Protein AF-A0A0G0JE39-F1 (afdb_monomer_lite)

Secondary structure (DSSP, 8-state):
-HHHHHHHHHHHHHHHHHHHHHHHHHSPPP--TT---PPP-HHHHHHHHHHHHHHHHHHHHHHHHH-GGGS-HHHHHHHHHHHHHHHHHHHHHHHHH-TTSS--

pLDDT: mean 84.87, std 13.53, range [45.31, 97.12]

Foldseek 3Di:
DVVVLVVVLVVLVVQLVVLVVQLVVVPDDPDDPPDDDDDDDPLSNLLSV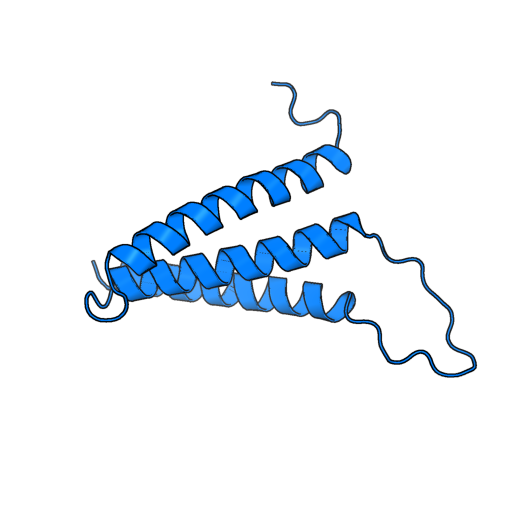LSNLLSVLSNQLSVCVVPVVSDDPVVNVVSVVSNVVSVVSNVVSVCVVPVPPPPD

Structure (mmCIF, N/CA/C/O backbone):
data_AF-A0A0G0JE39-F1
#
_entry.id   AF-A0A0G0JE39-F1
#
loop_
_atom_site.group_PDB
_atom_site.id
_atom_site.type_symbol
_atom_site.label_atom_id
_atom_site.label_alt_id
_atom_site.label_comp_id
_atom_site.label_asym_id
_atom_site.label_entity_id
_atom_site.label_seq_id
_atom_site.pdbx_PDB_ins_code
_atom_site.Cartn_x
_atom_site.Cartn_y
_atom_site.Cartn_z
_atom_site.occupancy
_atom_site.B_iso_or_equiv
_atom_site.auth_seq_id
_atom_site.auth_comp_id
_atom_site.auth_asym_id
_atom_site.auth_atom_id
_atom_site.pdbx_PDB_model_num
ATOM 1 N N . MET A 1 1 ? -20.317 10.307 10.243 1.00 61.16 1 MET A N 1
ATOM 2 C CA . MET A 1 1 ? -18.880 10.051 9.985 1.00 61.16 1 MET A CA 1
ATOM 3 C C . MET A 1 1 ? -18.695 8.984 8.911 1.00 61.16 1 MET A C 1
ATOM 5 O O . MET A 1 1 ? -17.813 9.135 8.076 1.00 61.16 1 MET A O 1
ATOM 9 N N . ASP A 1 2 ? -19.582 7.995 8.859 1.00 61.50 2 ASP A N 1
ATOM 10 C CA . ASP A 1 2 ? -19.498 6.809 7.993 1.00 61.50 2 ASP A CA 1
ATOM 11 C C . ASP A 1 2 ? -19.384 7.112 6.492 1.00 61.50 2 ASP A C 1
ATOM 13 O O . ASP A 1 2 ? -18.542 6.538 5.808 1.00 61.50 2 ASP A O 1
ATOM 17 N N . GLY A 1 3 ? -20.117 8.108 5.980 1.00 79.38 3 GLY A N 1
ATOM 18 C CA . GLY A 1 3 ? -20.027 8.497 4.565 1.00 79.38 3 GLY A CA 1
ATOM 19 C C . GLY A 1 3 ? -18.640 8.998 4.125 1.00 79.38 3 GLY A C 1
ATOM 20 O O . GLY A 1 3 ? -18.274 8.845 2.961 1.00 79.38 3 GLY A O 1
ATOM 21 N N . LYS A 1 4 ? -17.838 9.558 5.046 1.00 86.75 4 LYS A N 1
ATOM 22 C CA . LYS A 1 4 ? -16.467 10.008 4.741 1.00 86.75 4 LYS A CA 1
ATOM 23 C C . LYS A 1 4 ? -15.496 8.829 4.650 1.00 86.75 4 LYS A C 1
ATOM 25 O O . LYS A 1 4 ? -14.681 8.794 3.730 1.00 86.75 4 LYS A O 1
ATOM 30 N N . ILE A 1 5 ? -15.604 7.861 5.564 1.00 89.31 5 ILE A N 1
ATOM 31 C CA . ILE A 1 5 ? -14.760 6.656 5.559 1.00 89.31 5 ILE A CA 1
ATOM 32 C C . ILE A 1 5 ? -15.074 5.797 4.328 1.00 89.31 5 ILE A C 1
ATOM 34 O O . ILE A 1 5 ? -14.165 5.284 3.679 1.00 89.31 5 ILE A O 1
ATOM 38 N N . ASP A 1 6 ? -16.339 5.725 3.923 1.00 89.69 6 ASP A N 1
ATOM 39 C CA . ASP A 1 6 ? -16.751 4.961 2.743 1.00 89.69 6 ASP A CA 1
ATOM 40 C C . ASP A 1 6 ? -16.211 5.555 1.450 1.00 89.69 6 ASP A C 1
ATOM 42 O O . ASP A 1 6 ? -15.738 4.826 0.574 1.00 89.69 6 ASP A O 1
ATOM 46 N N . GLN A 1 7 ? -16.222 6.884 1.343 1.00 91.75 7 GLN A N 1
ATOM 47 C CA . GLN A 1 7 ? -15.596 7.562 0.217 1.00 91.75 7 GLN A CA 1
ATOM 48 C C . GLN A 1 7 ? -14.078 7.345 0.205 1.00 91.75 7 GLN A C 1
ATOM 50 O O . GLN A 1 7 ? -13.503 7.104 -0.857 1.00 91.75 7 GLN A O 1
ATOM 55 N N . MET A 1 8 ? -13.433 7.371 1.374 1.00 93.38 8 MET A N 1
ATOM 56 C CA . MET A 1 8 ? -12.003 7.087 1.505 1.00 93.38 8 MET A CA 1
ATOM 57 C C . MET A 1 8 ? -11.666 5.665 1.039 1.00 93.38 8 MET A C 1
ATOM 59 O O . MET A 1 8 ? -10.775 5.490 0.211 1.00 93.38 8 MET A O 1
ATOM 63 N N . ILE A 1 9 ? -12.422 4.658 1.486 1.00 93.50 9 ILE A N 1
ATOM 64 C CA . ILE A 1 9 ? -12.250 3.261 1.062 1.00 93.50 9 ILE A CA 1
ATOM 65 C C . ILE A 1 9 ? -12.426 3.123 -0.457 1.00 93.50 9 ILE A C 1
ATOM 67 O O . ILE A 1 9 ? -11.602 2.479 -1.106 1.00 93.50 9 ILE A O 1
ATOM 71 N N . LYS A 1 10 ? -13.458 3.746 -1.044 1.00 94.69 10 LYS A N 1
ATOM 72 C CA . LYS A 1 10 ? -13.690 3.722 -2.501 1.00 94.69 10 LYS A CA 1
ATOM 73 C C . LYS A 1 10 ? -12.517 4.314 -3.283 1.00 94.69 10 LYS A C 1
ATOM 75 O O . LYS A 1 10 ? -12.098 3.729 -4.280 1.00 94.69 10 LYS A O 1
ATOM 80 N N . ASN A 1 11 ? -11.978 5.440 -2.821 1.00 95.31 11 ASN A N 1
ATOM 81 C CA . ASN A 1 11 ? -10.828 6.080 -3.457 1.00 95.31 11 ASN A CA 1
ATOM 82 C C . ASN A 1 11 ? -9.583 5.180 -3.382 1.00 95.31 11 ASN A C 1
ATOM 84 O O . ASN A 1 11 ? -8.958 4.929 -4.408 1.00 95.31 11 ASN A O 1
ATOM 88 N N . ILE A 1 12 ? -9.288 4.607 -2.208 1.00 95.00 12 ILE A N 1
ATOM 89 C CA . ILE A 1 12 ? -8.144 3.695 -2.025 1.00 95.00 12 ILE A CA 1
ATOM 90 C C . ILE A 1 12 ? -8.271 2.457 -2.921 1.00 95.00 12 ILE A C 1
ATOM 92 O O . ILE A 1 12 ? -7.285 2.022 -3.509 1.00 95.00 12 ILE A O 1
ATOM 96 N N . LEU A 1 13 ? -9.472 1.885 -3.054 1.00 95.69 13 LEU A N 1
ATOM 97 C CA . LEU A 1 13 ? -9.708 0.733 -3.930 1.00 95.69 13 LEU A CA 1
ATOM 98 C C . LEU A 1 13 ? -9.451 1.065 -5.405 1.00 95.69 13 LEU A C 1
ATOM 100 O O . LEU A 1 13 ? -8.851 0.256 -6.112 1.00 95.69 13 LEU A O 1
ATOM 104 N N . LYS A 1 14 ? -9.860 2.255 -5.858 1.00 96.50 14 LYS A N 1
ATOM 105 C CA . LYS A 1 14 ? -9.569 2.731 -7.216 1.00 96.50 14 LYS A CA 1
ATOM 106 C C . LYS A 1 14 ? -8.063 2.879 -7.439 1.00 96.50 14 LYS A C 1
ATOM 108 O O . LYS A 1 14 ? -7.546 2.416 -8.452 1.00 96.50 14 LYS A O 1
ATOM 113 N N . ASP A 1 15 ? -7.355 3.482 -6.490 1.00 94.50 15 ASP A N 1
ATOM 114 C CA . ASP A 1 15 ? -5.905 3.655 -6.585 1.00 94.50 15 ASP A CA 1
ATOM 115 C C . ASP A 1 15 ? -5.171 2.308 -6.546 1.00 94.50 15 ASP A C 1
ATOM 117 O O . ASP A 1 15 ? -4.182 2.110 -7.256 1.00 94.50 15 ASP A O 1
ATOM 121 N N . LEU A 1 16 ? -5.669 1.357 -5.749 1.00 95.19 16 LEU A N 1
ATOM 122 C CA . LEU A 1 16 ? -5.117 0.009 -5.652 1.00 95.19 16 LEU A CA 1
ATOM 123 C C . LEU A 1 16 ? -5.236 -0.742 -6.982 1.00 95.19 16 LEU A C 1
ATOM 125 O O . LEU A 1 16 ? -4.267 -1.378 -7.388 1.00 95.19 16 LEU A O 1
ATOM 129 N N . ASP A 1 17 ? -6.373 -0.635 -7.674 1.00 95.25 17 ASP A N 1
ATOM 130 C CA . ASP A 1 17 ? -6.568 -1.210 -9.013 1.00 95.25 17 ASP A CA 1
ATOM 131 C C . ASP A 1 17 ? -5.556 -0.644 -10.023 1.00 95.25 17 ASP A C 1
ATOM 133 O O . ASP A 1 17 ? -4.886 -1.387 -10.742 1.00 95.25 17 ASP A O 1
ATOM 137 N N . VAL A 1 18 ? -5.358 0.677 -10.019 1.00 93.75 18 VAL A N 1
ATOM 138 C CA . VAL A 1 18 ? -4.358 1.329 -10.879 1.00 93.75 18 VAL A CA 1
ATOM 139 C C . VAL A 1 18 ? -2.941 0.846 -10.549 1.00 93.75 18 VAL A C 1
ATOM 141 O O . VAL A 1 18 ? -2.159 0.550 -11.456 1.00 93.75 18 VAL A O 1
ATOM 144 N N . ALA A 1 19 ? -2.591 0.742 -9.265 1.00 91.75 19 ALA A N 1
ATOM 145 C CA . ALA A 1 19 ? -1.278 0.265 -8.839 1.00 91.75 19 ALA A CA 1
ATOM 146 C C . ALA A 1 19 ? -1.055 -1.219 -9.177 1.00 91.75 19 ALA A C 1
ATOM 148 O O . ALA A 1 19 ? 0.044 -1.590 -9.590 1.00 91.75 19 ALA A O 1
ATOM 149 N N . GLN A 1 20 ? -2.085 -2.058 -9.047 1.00 91.00 20 GLN A N 1
ATOM 150 C CA . GLN A 1 20 ? -2.054 -3.472 -9.423 1.00 91.00 20 GLN A CA 1
ATOM 151 C C . GLN A 1 20 ? -1.782 -3.636 -10.921 1.00 91.00 20 GLN A C 1
ATOM 153 O O . GLN A 1 20 ? -0.836 -4.332 -11.280 1.00 91.00 20 GLN A O 1
ATOM 158 N N . LYS A 1 21 ? -2.513 -2.917 -11.781 1.00 90.38 21 LYS A N 1
ATOM 159 C CA . LYS A 1 21 ? -2.290 -2.929 -13.238 1.00 90.38 21 LYS A CA 1
ATOM 160 C C . LYS A 1 21 ? -0.861 -2.540 -13.614 1.00 90.38 21 LYS A C 1
ATOM 162 O O . LYS A 1 21 ? -0.267 -3.149 -14.496 1.00 90.38 21 LYS A O 1
ATOM 167 N N . ARG A 1 22 ? -0.276 -1.556 -12.922 1.00 88.44 22 ARG A N 1
ATOM 168 C CA . ARG A 1 22 ? 1.140 -1.190 -13.105 1.00 88.44 22 ARG A CA 1
ATOM 169 C C . ARG A 1 22 ? 2.087 -2.303 -12.663 1.00 88.44 22 ARG A C 1
ATOM 171 O O . ARG A 1 22 ? 3.048 -2.578 -13.361 1.00 88.44 22 ARG A O 1
ATOM 178 N N . CYS A 1 23 ? 1.822 -2.964 -11.537 1.00 88.12 23 CYS A N 1
ATOM 179 C CA . CYS A 1 23 ? 2.629 -4.108 -11.098 1.00 88.12 23 CYS A CA 1
ATOM 180 C C . CYS A 1 23 ? 2.594 -5.254 -12.120 1.00 88.12 23 CYS A C 1
ATOM 182 O O . CYS A 1 23 ? 3.628 -5.843 -12.418 1.00 88.12 23 CYS A O 1
ATOM 184 N N . GLU A 1 24 ? 1.422 -5.547 -12.681 1.00 85.88 24 GLU A N 1
ATOM 185 C CA . GLU A 1 24 ? 1.234 -6.604 -13.681 1.00 85.88 24 GLU A CA 1
ATOM 186 C C . GLU A 1 24 ? 2.003 -6.341 -14.979 1.00 85.88 24 GLU A C 1
ATOM 188 O O . GLU A 1 24 ? 2.463 -7.291 -15.605 1.00 85.88 24 GLU A O 1
ATOM 193 N N . GLN A 1 25 ? 2.225 -5.075 -15.351 1.00 83.06 25 GLN A N 1
ATOM 194 C CA . GLN A 1 25 ? 3.100 -4.723 -16.478 1.00 83.06 25 GLN A CA 1
ATOM 195 C C . GLN A 1 25 ? 4.554 -5.163 -16.256 1.00 83.06 25 GLN A C 1
ATOM 197 O O . GLN A 1 25 ? 5.262 -5.437 -17.223 1.00 83.06 25 GLN A O 1
ATOM 202 N N . PHE A 1 26 ? 4.992 -5.238 -14.996 1.00 78.94 26 PHE A N 1
ATOM 203 C CA . PHE A 1 26 ? 6.345 -5.649 -14.624 1.00 78.94 26 PHE A CA 1
ATOM 204 C C . PHE A 1 26 ? 6.469 -7.138 -14.306 1.00 78.94 26 PHE A C 1
ATOM 206 O O . PHE A 1 26 ? 7.579 -7.657 -14.191 1.00 78.94 26 PHE A O 1
ATOM 213 N N . HIS A 1 27 ? 5.354 -7.851 -14.154 1.00 70.81 27 HIS A N 1
ATOM 214 C CA . HIS A 1 27 ? 5.411 -9.300 -14.052 1.00 70.81 27 HIS A CA 1
ATOM 215 C C . HIS A 1 27 ? 5.897 -9.849 -15.393 1.00 70.81 27 HIS A C 1
ATOM 217 O O . HIS A 1 27 ? 5.217 -9.730 -16.413 1.00 70.81 27 HIS A O 1
ATOM 223 N N . ALA A 1 28 ? 7.098 -10.430 -15.392 1.00 61.62 28 ALA A N 1
ATOM 224 C CA . ALA A 1 28 ? 7.657 -11.061 -16.573 1.00 61.62 28 ALA A CA 1
ATOM 225 C C . ALA A 1 28 ? 6.675 -12.128 -17.075 1.00 61.62 28 ALA A C 1
ATOM 227 O O . ALA A 1 28 ? 6.369 -13.092 -16.368 1.00 61.62 28 ALA A O 1
ATOM 228 N N . LYS A 1 29 ? 6.181 -11.964 -18.307 1.00 63.41 29 LYS A N 1
ATOM 229 C CA . LYS A 1 29 ? 5.637 -13.102 -19.049 1.00 63.41 29 LYS A CA 1
ATOM 230 C C . LYS A 1 29 ? 6.759 -14.137 -19.159 1.00 63.41 29 LYS A C 1
ATOM 232 O O . LYS A 1 29 ? 7.923 -13.755 -19.285 1.00 63.41 29 LYS A O 1
ATOM 237 N N . GLN A 1 30 ? 6.426 -15.425 -19.053 1.00 62.88 30 GLN A N 1
ATOM 238 C CA . GLN A 1 30 ? 7.405 -16.482 -19.310 1.00 62.88 30 GLN A CA 1
ATOM 239 C C . GLN A 1 30 ? 8.074 -16.199 -20.655 1.00 62.88 30 GLN A C 1
ATOM 241 O O . GLN A 1 30 ? 7.377 -16.064 -21.656 1.00 62.88 30 GLN A O 1
ATOM 246 N N . VAL A 1 31 ? 9.400 -16.062 -20.640 1.00 66.00 31 VAL A N 1
ATOM 247 C CA . VAL A 1 31 ? 10.180 -15.771 -21.842 1.00 66.00 31 VAL A CA 1
ATOM 248 C C . VAL A 1 31 ? 10.106 -17.001 -22.737 1.00 66.00 31 VAL A C 1
ATOM 250 O O . VAL A 1 31 ? 10.647 -18.051 -22.382 1.00 66.00 31 VAL A O 1
ATOM 253 N N . VAL A 1 32 ? 9.419 -16.890 -23.872 1.00 78.81 32 VAL A N 1
ATOM 254 C CA . VAL A 1 32 ? 9.396 -17.938 -24.898 1.00 78.81 32 VAL A CA 1
ATOM 255 C C . VAL A 1 32 ? 10.511 -17.699 -25.923 1.00 78.81 32 VAL A C 1
ATOM 257 O O . VAL A 1 32 ? 10.917 -16.555 -26.149 1.00 78.81 32 VAL A O 1
ATOM 260 N N . PRO A 1 33 ? 11.049 -18.760 -26.558 1.00 76.38 33 PRO A N 1
ATOM 261 C CA . PRO A 1 33 ? 12.043 -18.606 -27.616 1.00 76.38 33 PRO A CA 1
ATOM 262 C C . PRO A 1 33 ? 11.510 -17.702 -28.739 1.00 76.38 33 PRO A C 1
ATOM 264 O O . PRO A 1 33 ? 10.506 -18.023 -29.368 1.00 76.38 33 PRO A O 1
ATOM 267 N N . GLY A 1 34 ? 12.181 -16.571 -28.983 1.00 77.12 34 GLY A N 1
ATOM 268 C CA . GLY A 1 34 ? 11.771 -15.561 -29.969 1.00 77.12 34 GLY A CA 1
ATOM 269 C C . GLY A 1 34 ? 11.230 -14.255 -29.374 1.00 77.12 34 GLY A C 1
ATOM 270 O O . GLY A 1 34 ? 11.066 -13.283 -30.114 1.00 77.12 34 GLY A O 1
ATOM 271 N N . ASP A 1 35 ? 11.011 -14.189 -28.058 1.00 72.69 35 ASP A N 1
ATOM 272 C CA . ASP A 1 35 ? 10.595 -12.952 -27.399 1.00 72.69 35 ASP A CA 1
ATOM 273 C C . ASP A 1 35 ? 11.688 -11.878 -27.451 1.00 72.69 35 ASP A C 1
ATOM 275 O O . ASP A 1 35 ? 12.860 -12.109 -27.138 1.00 72.69 35 ASP A O 1
ATOM 279 N N . LYS A 1 36 ? 11.289 -10.649 -27.798 1.00 64.19 36 LYS A N 1
ATOM 280 C CA . LYS A 1 36 ? 12.148 -9.473 -27.646 1.00 64.19 36 LYS A CA 1
ATOM 281 C C . LYS A 1 36 ? 12.213 -9.100 -26.169 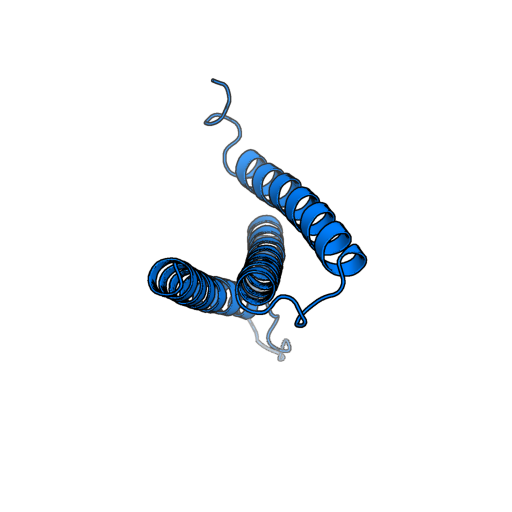1.00 64.19 36 LYS A C 1
ATOM 283 O O . LYS A 1 36 ? 11.215 -8.673 -25.592 1.00 64.19 36 LYS A O 1
ATOM 288 N N . ILE A 1 37 ? 13.399 -9.214 -25.577 1.00 67.19 37 ILE A N 1
ATOM 289 C CA . ILE A 1 37 ? 13.660 -8.715 -24.225 1.00 67.19 37 ILE A CA 1
ATOM 290 C C . ILE A 1 37 ? 13.574 -7.188 -24.263 1.00 67.19 37 ILE A C 1
ATOM 292 O O . ILE A 1 37 ? 14.427 -6.522 -24.850 1.00 67.19 37 ILE A O 1
ATOM 296 N N . VAL A 1 38 ? 12.535 -6.635 -23.640 1.00 65.19 38 VAL A N 1
ATOM 297 C CA . VAL A 1 38 ? 12.428 -5.193 -23.413 1.00 65.19 38 VAL A CA 1
ATOM 298 C C . VAL A 1 38 ? 13.089 -4.887 -22.069 1.00 65.19 38 VAL A C 1
ATOM 300 O O . VAL A 1 38 ? 12.679 -5.466 -21.060 1.00 65.19 38 VAL A O 1
ATOM 303 N N . PRO A 1 39 ? 14.112 -4.015 -22.017 1.00 63.72 39 PRO A N 1
ATOM 304 C CA . PRO A 1 39 ? 14.698 -3.600 -20.752 1.00 63.72 39 PRO A CA 1
ATOM 305 C C . PRO A 1 39 ? 13.631 -2.906 -19.899 1.00 63.72 39 PRO A C 1
ATOM 307 O O . PRO A 1 39 ? 12.980 -1.956 -20.332 1.00 63.72 39 PRO A O 1
ATOM 310 N N . MET A 1 40 ? 13.436 -3.423 -18.692 1.00 69.38 40 MET A N 1
ATOM 311 C CA . MET A 1 40 ? 12.454 -2.935 -17.732 1.00 69.38 40 MET A CA 1
ATOM 312 C C . MET A 1 40 ? 13.128 -1.977 -16.752 1.00 69.38 40 MET A C 1
ATOM 314 O O . MET A 1 40 ? 14.185 -2.303 -16.207 1.00 69.38 40 MET A O 1
ATOM 318 N N . ASP A 1 41 ? 12.526 -0.811 -16.505 1.00 80.00 41 ASP A N 1
ATOM 319 C CA . ASP A 1 41 ? 13.038 0.114 -15.493 1.00 80.00 41 ASP A CA 1
ATOM 320 C C . ASP A 1 41 ? 12.786 -0.459 -14.086 1.00 80.00 41 ASP A C 1
ATOM 322 O O . ASP A 1 41 ? 11.661 -0.498 -13.578 1.00 80.00 41 ASP A O 1
ATOM 326 N N . ILE A 1 42 ? 13.870 -0.910 -13.450 1.00 80.44 42 ILE A N 1
ATOM 327 C CA . ILE A 1 42 ? 13.884 -1.484 -12.098 1.00 80.44 42 ILE A CA 1
ATOM 328 C C . ILE A 1 42 ? 13.341 -0.481 -11.063 1.00 80.44 42 ILE A C 1
ATOM 330 O O . ILE A 1 42 ? 12.747 -0.886 -10.058 1.00 80.44 42 ILE A O 1
ATOM 334 N N . PHE A 1 43 ? 13.507 0.826 -11.287 1.00 83.56 43 PHE A N 1
ATOM 335 C CA . PHE A 1 43 ? 13.010 1.859 -10.38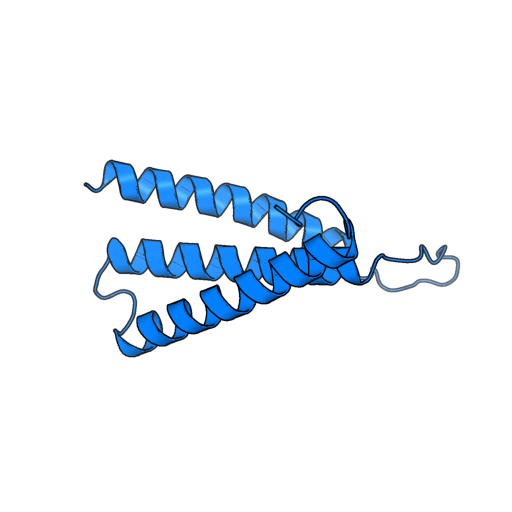1 1.00 83.56 43 PHE A CA 1
ATOM 336 C C . PHE A 1 43 ? 11.490 2.009 -10.465 1.00 83.56 43 PHE A C 1
ATOM 338 O O . PHE A 1 43 ? 10.833 2.064 -9.421 1.00 83.56 43 PHE A O 1
ATOM 345 N N . ASP A 1 44 ? 10.922 2.019 -11.672 1.00 85.00 44 ASP A N 1
ATOM 346 C CA . ASP A 1 44 ? 9.468 2.069 -11.863 1.00 85.00 44 ASP A CA 1
ATOM 347 C C . ASP A 1 44 ? 8.783 0.811 -11.333 1.00 85.00 44 ASP A C 1
ATOM 349 O O . ASP A 1 44 ? 7.746 0.899 -10.667 1.00 85.00 44 ASP A O 1
ATOM 353 N N . MET A 1 45 ? 9.412 -0.346 -11.542 1.00 87.19 45 MET A N 1
ATOM 354 C CA . MET A 1 45 ? 8.979 -1.613 -10.969 1.00 87.19 45 MET A CA 1
ATOM 355 C C . MET A 1 45 ? 8.925 -1.542 -9.435 1.00 87.19 45 MET A C 1
ATOM 357 O O . MET A 1 45 ? 7.879 -1.803 -8.834 1.00 87.19 45 MET A O 1
ATOM 361 N N . GLY A 1 46 ? 10.024 -1.135 -8.788 1.00 88.94 46 GLY A N 1
ATOM 362 C CA . GLY A 1 46 ? 10.089 -0.999 -7.328 1.00 88.94 46 GLY A CA 1
ATOM 363 C C . GLY A 1 46 ? 9.048 -0.019 -6.780 1.00 88.94 46 GLY A C 1
ATOM 364 O O . GLY A 1 46 ? 8.326 -0.329 -5.829 1.00 88.94 46 GLY A O 1
ATOM 365 N N . LYS A 1 47 ? 8.894 1.134 -7.437 1.00 91.06 47 LYS A N 1
ATOM 366 C CA . LYS A 1 47 ? 7.891 2.146 -7.094 1.00 91.06 47 LYS A CA 1
ATOM 367 C C . LYS A 1 47 ? 6.466 1.605 -7.202 1.00 91.06 47 LYS A C 1
ATOM 369 O O . LYS A 1 47 ? 5.658 1.877 -6.311 1.00 91.06 47 LYS A O 1
ATOM 374 N N . ALA A 1 48 ? 6.141 0.851 -8.252 1.00 91.31 48 ALA A N 1
ATOM 375 C CA . ALA A 1 48 ? 4.810 0.277 -8.437 1.00 91.31 48 ALA A CA 1
ATOM 376 C C . ALA A 1 48 ? 4.464 -0.730 -7.332 1.00 91.31 48 ALA A C 1
ATOM 378 O O . ALA A 1 48 ? 3.395 -0.622 -6.721 1.00 91.31 48 ALA A O 1
ATOM 379 N N . PHE A 1 49 ? 5.385 -1.643 -7.008 1.00 92.50 49 PHE A N 1
ATOM 380 C CA . PHE A 1 49 ? 5.167 -2.638 -5.958 1.00 92.50 49 PHE A CA 1
ATOM 381 C C . PHE A 1 49 ? 4.994 -2.013 -4.573 1.00 92.50 49 PHE A C 1
ATOM 383 O O . PHE A 1 49 ? 4.031 -2.344 -3.870 1.00 92.50 49 PHE A O 1
ATOM 390 N N . ASP A 1 50 ? 5.871 -1.080 -4.194 1.00 94.69 50 ASP A N 1
ATOM 391 C CA . ASP A 1 50 ? 5.781 -0.409 -2.895 1.00 94.69 50 ASP A CA 1
ATOM 392 C C . ASP A 1 50 ? 4.519 0.464 -2.797 1.00 94.69 50 ASP A C 1
ATOM 394 O O . ASP A 1 50 ? 3.851 0.473 -1.759 1.00 94.69 50 ASP A O 1
ATOM 398 N N . THR A 1 51 ? 4.119 1.124 -3.892 1.00 94.75 51 THR A N 1
ATOM 399 C CA . THR A 1 51 ? 2.863 1.896 -3.959 1.00 94.75 51 THR A CA 1
ATOM 400 C C . THR A 1 51 ? 1.647 1.002 -3.745 1.00 94.75 51 THR A C 1
ATOM 402 O O . THR A 1 51 ? 0.790 1.319 -2.916 1.00 94.75 51 THR A O 1
ATOM 405 N N . ARG A 1 52 ? 1.582 -0.143 -4.436 1.00 95.94 52 ARG A N 1
ATOM 406 C CA . ARG A 1 52 ? 0.491 -1.109 -4.274 1.00 95.94 52 ARG A CA 1
ATOM 407 C C . ARG A 1 52 ? 0.397 -1.602 -2.832 1.00 95.94 52 ARG A C 1
ATOM 409 O O . ARG A 1 52 ? -0.687 -1.628 -2.250 1.00 95.94 52 ARG A O 1
ATOM 416 N N . LYS A 1 53 ? 1.537 -1.960 -2.233 1.00 96.06 53 LYS A N 1
ATOM 417 C CA . LYS A 1 53 ? 1.586 -2.429 -0.844 1.00 96.06 53 LYS A CA 1
ATOM 418 C C . LYS A 1 53 ? 1.118 -1.348 0.134 1.00 96.06 53 LYS A C 1
ATOM 420 O O . LYS A 1 53 ? 0.363 -1.658 1.054 1.00 96.06 53 LYS A O 1
ATOM 425 N N . LYS A 1 54 ? 1.506 -0.086 -0.083 1.00 97.12 54 LYS A N 1
ATOM 426 C CA . LYS A 1 54 ? 1.071 1.049 0.745 1.00 97.12 54 LYS A CA 1
ATOM 427 C C . LYS A 1 54 ? -0.451 1.211 0.712 1.00 97.12 54 LYS A C 1
ATOM 429 O O . LYS A 1 54 ? -1.067 1.280 1.771 1.00 97.12 54 LYS A O 1
ATOM 434 N N . LEU A 1 55 ? -1.052 1.195 -0.478 1.00 95.75 55 LEU A N 1
ATOM 435 C CA . LEU A 1 55 ? -2.504 1.331 -0.659 1.00 95.75 55 LEU A CA 1
ATOM 436 C C . LEU A 1 55 ? -3.282 0.191 0.010 1.00 95.75 55 LEU A C 1
ATOM 438 O O . LEU A 1 55 ? -4.307 0.422 0.646 1.00 95.75 55 LEU A O 1
ATOM 442 N N . TYR A 1 56 ? -2.767 -1.039 -0.056 1.00 96.69 56 TYR A N 1
ATOM 443 C CA . TYR A 1 56 ? -3.365 -2.167 0.660 1.00 96.69 56 TYR A CA 1
ATOM 444 C C . TYR A 1 56 ? -3.340 -1.966 2.183 1.00 96.69 56 TYR A C 1
ATOM 446 O O . TYR A 1 56 ? -4.300 -2.294 2.881 1.00 96.69 56 TYR A O 1
ATOM 454 N N . ILE A 1 57 ? -2.256 -1.407 2.725 1.00 96.75 57 ILE A N 1
ATOM 455 C CA . ILE A 1 57 ? -2.173 -1.083 4.153 1.00 96.75 57 ILE A CA 1
ATOM 456 C C . ILE A 1 57 ? -3.162 0.029 4.518 1.00 96.75 57 ILE A C 1
ATOM 458 O O . ILE A 1 57 ? -3.864 -0.097 5.518 1.00 96.75 57 ILE A O 1
ATOM 462 N N . GLU A 1 58 ? -3.263 1.078 3.702 1.00 96.19 58 GLU A N 1
ATOM 463 C CA . GLU A 1 58 ? -4.227 2.167 3.90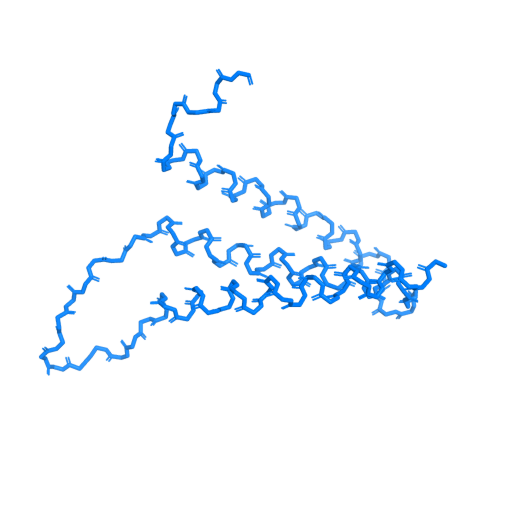3 1.00 96.19 58 GLU A CA 1
ATOM 464 C C . GLU A 1 58 ? -5.672 1.658 3.901 1.00 96.19 58 GLU A C 1
ATOM 466 O O . GLU A 1 58 ? -6.450 2.044 4.771 1.00 96.19 58 GLU A O 1
ATOM 471 N N . LEU A 1 59 ? -6.009 0.718 3.013 1.00 96.06 59 LEU A N 1
ATOM 472 C CA . LEU A 1 59 ? -7.316 0.060 3.004 1.00 96.06 59 LEU A CA 1
ATOM 473 C C . LEU A 1 59 ? -7.599 -0.678 4.320 1.00 96.06 59 LEU A C 1
ATOM 475 O O . LEU A 1 59 ? -8.700 -0.583 4.859 1.00 96.06 59 LEU A O 1
ATOM 479 N N . ASN A 1 60 ? -6.619 -1.423 4.837 1.00 94.00 60 ASN A N 1
ATOM 480 C CA . ASN A 1 60 ? -6.775 -2.171 6.086 1.00 94.00 60 ASN A CA 1
ATOM 481 C C . ASN A 1 60 ? -6.935 -1.247 7.297 1.00 94.00 60 ASN A C 1
ATOM 483 O O . ASN A 1 60 ? -7.764 -1.520 8.160 1.00 94.00 60 ASN A O 1
ATOM 487 N N . LEU A 1 61 ? -6.185 -0.144 7.340 1.00 94.38 61 LEU A N 1
ATOM 488 C CA . LEU A 1 61 ? -6.321 0.869 8.387 1.00 94.38 61 LEU A CA 1
ATOM 489 C C . LEU A 1 61 ? -7.693 1.555 8.320 1.00 94.38 61 LEU A C 1
ATOM 491 O O . LEU A 1 61 ? -8.370 1.636 9.337 1.00 94.38 61 LEU A O 1
ATOM 495 N N . ALA A 1 62 ? -8.151 1.944 7.126 1.00 92.88 62 ALA A N 1
ATOM 496 C CA . ALA A 1 62 ? -9.477 2.532 6.924 1.00 92.88 62 ALA A CA 1
ATOM 497 C C . ALA A 1 62 ? -10.612 1.589 7.362 1.00 92.88 62 ALA A C 1
ATOM 499 O O . ALA A 1 62 ? -11.598 2.016 7.962 1.00 92.88 62 ALA A O 1
ATOM 500 N N . ARG A 1 63 ? -10.474 0.287 7.083 1.00 92.38 63 ARG A N 1
ATOM 501 C CA . ARG A 1 63 ? -11.424 -0.735 7.542 1.00 92.38 63 ARG A CA 1
ATOM 502 C C . ARG A 1 63 ? -11.395 -0.916 9.054 1.00 92.38 63 ARG A C 1
ATOM 504 O O . ARG A 1 63 ? -12.462 -1.066 9.627 1.00 92.38 63 ARG A O 1
ATOM 511 N N . ALA A 1 64 ? -10.223 -0.870 9.685 1.00 92.44 64 ALA A N 1
ATOM 512 C CA . ALA A 1 64 ? -10.103 -0.953 11.140 1.00 92.44 64 ALA A CA 1
ATOM 513 C C . ALA A 1 64 ? -10.671 0.280 11.858 1.00 92.44 64 ALA A C 1
ATOM 515 O O . ALA A 1 64 ? -11.232 0.156 12.938 1.00 92.44 64 ALA A O 1
ATOM 516 N N . GLU A 1 65 ? -10.581 1.463 11.248 1.00 90.50 65 GLU A N 1
ATOM 517 C CA . GLU A 1 65 ? -11.248 2.667 11.762 1.00 90.50 65 GLU A CA 1
ATOM 518 C C . GLU A 1 65 ? -12.774 2.569 11.657 1.00 90.50 65 GLU A C 1
ATOM 520 O O . GLU A 1 65 ? -13.484 3.039 12.542 1.00 90.50 65 GLU A O 1
ATOM 525 N N . ARG A 1 66 ? -13.289 1.943 10.589 1.00 89.81 66 ARG A N 1
ATOM 526 C CA . ARG A 1 66 ? -14.729 1.690 10.431 1.00 89.81 66 ARG A CA 1
ATOM 527 C C . ARG A 1 66 ? -15.237 0.578 11.351 1.00 89.81 66 ARG A C 1
ATOM 529 O O . ARG A 1 66 ? -16.359 0.649 11.840 1.00 89.81 66 ARG A O 1
ATOM 536 N N . TYR A 1 67 ? -14.434 -0.464 11.522 1.00 90.12 67 TYR A N 1
ATOM 537 C CA . TYR A 1 67 ? -14.770 -1.688 12.232 1.00 90.12 67 TYR A CA 1
ATOM 538 C C . TYR A 1 67 ? -13.650 -1.978 13.230 1.00 90.12 67 TYR A C 1
ATOM 540 O O . TYR A 1 67 ? -12.643 -2.590 12.879 1.00 90.12 67 TYR A O 1
ATOM 548 N N . THR A 1 68 ? -13.818 -1.531 14.471 1.00 86.00 68 THR A N 1
ATOM 549 C CA . THR A 1 68 ? -12.772 -1.586 15.508 1.00 86.00 68 THR A CA 1
ATOM 550 C C . THR A 1 68 ? -12.271 -3.001 15.789 1.00 86.00 68 THR A C 1
ATOM 552 O O . THR A 1 68 ? -11.096 -3.184 16.090 1.00 86.00 68 THR A O 1
ATOM 555 N N . ASP A 1 69 ? -13.122 -4.008 15.596 1.00 88.50 69 ASP A N 1
ATOM 556 C CA . ASP A 1 69 ? -12.787 -5.417 15.833 1.00 88.50 69 ASP A CA 1
ATOM 557 C C . ASP A 1 69 ? -12.040 -6.062 14.650 1.00 88.50 69 ASP A C 1
ATOM 559 O O . ASP A 1 69 ? -11.619 -7.216 14.717 1.00 88.50 69 ASP A O 1
ATOM 563 N N . PHE A 1 70 ? -11.866 -5.333 13.541 1.00 90.38 70 PHE A N 1
ATOM 564 C CA . PHE A 1 70 ? -11.256 -5.855 12.317 1.00 90.38 70 PHE A CA 1
ATOM 565 C C . PHE A 1 70 ? -9.760 -6.150 12.476 1.00 90.38 70 PHE A C 1
ATOM 567 O O . PHE A 1 70 ? -9.248 -7.071 11.839 1.00 90.38 70 PHE A O 1
ATOM 574 N N . LEU A 1 71 ? -9.044 -5.377 13.302 1.00 92.94 71 LEU A N 1
ATOM 575 C CA . LEU A 1 71 ? -7.615 -5.557 13.567 1.00 92.94 71 LEU A CA 1
ATOM 576 C C . LEU A 1 71 ? -7.285 -5.269 15.029 1.00 92.94 71 LEU A C 1
ATOM 578 O O . LEU A 1 71 ? -7.782 -4.309 15.607 1.00 92.94 71 LEU A O 1
ATOM 582 N N . SER A 1 72 ? -6.347 -6.033 15.591 1.00 94.38 72 SER A N 1
ATOM 583 C CA . SER A 1 72 ? -5.788 -5.725 16.908 1.00 94.38 72 SER A CA 1
ATOM 584 C C . SER A 1 72 ? -4.959 -4.434 16.890 1.00 94.38 72 SER A C 1
ATOM 586 O O . SER A 1 72 ? -4.345 -4.082 15.876 1.00 94.38 72 SER A O 1
ATOM 588 N N . GLU A 1 73 ? -4.867 -3.755 18.035 1.00 92.88 73 GLU A N 1
ATOM 589 C CA . GLU A 1 73 ? -4.072 -2.525 18.184 1.00 92.88 73 GLU A CA 1
ATOM 590 C C . GLU A 1 73 ? -2.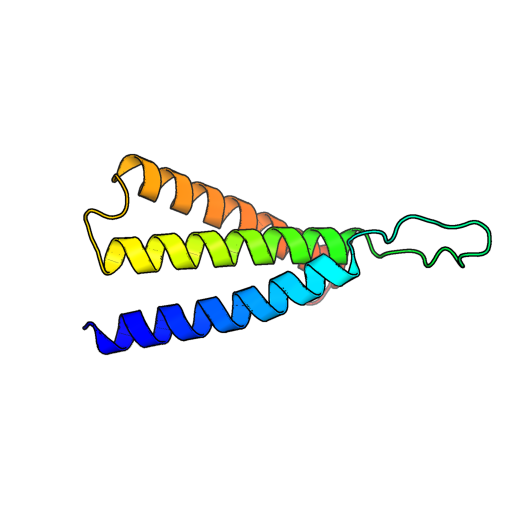601 -2.721 17.792 1.00 92.88 73 GLU A C 1
ATOM 592 O O . GLU A 1 73 ? -2.012 -1.893 17.091 1.00 92.88 73 GLU A O 1
ATOM 597 N N . GLU A 1 74 ? -2.015 -3.859 18.172 1.00 95.25 74 GLU A N 1
ATOM 598 C CA . GLU A 1 74 ? -0.643 -4.214 17.804 1.00 95.25 74 GLU A CA 1
ATOM 599 C C . GLU A 1 74 ? -0.493 -4.348 16.281 1.00 95.25 74 GLU A C 1
ATOM 601 O O . GLU A 1 74 ? 0.468 -3.849 15.688 1.00 95.25 74 GLU A O 1
ATOM 606 N N . LYS A 1 75 ? -1.488 -4.933 15.602 1.00 94.94 75 LYS A N 1
ATOM 607 C CA . LYS A 1 75 ? -1.482 -5.032 14.141 1.00 94.94 75 LYS A CA 1
ATOM 608 C C . LYS A 1 75 ? -1.623 -3.663 13.480 1.00 94.94 75 LYS A C 1
ATOM 610 O O . LYS A 1 75 ? -0.902 -3.383 12.520 1.00 94.94 75 LYS A O 1
ATOM 615 N N . ILE A 1 76 ? -2.482 -2.789 14.004 1.00 93.75 76 ILE A N 1
ATOM 616 C CA . ILE A 1 76 ? -2.624 -1.401 13.537 1.00 93.75 76 ILE A CA 1
ATOM 617 C C . ILE A 1 76 ? -1.286 -0.656 13.664 1.00 93.75 76 ILE A C 1
ATOM 619 O O . ILE A 1 76 ? -0.849 0.005 12.717 1.00 93.75 76 ILE A O 1
ATOM 623 N N . LYS A 1 77 ? -0.589 -0.799 14.797 1.00 95.31 77 LYS A N 1
ATOM 624 C CA . LYS A 1 77 ? 0.728 -0.186 15.034 1.00 95.31 77 LYS A CA 1
ATOM 625 C C . LYS A 1 77 ? 1.781 -0.684 14.041 1.00 95.31 77 LYS A C 1
ATOM 627 O O . LYS A 1 77 ? 2.516 0.123 13.465 1.00 95.31 77 LYS A O 1
ATOM 632 N N . GLN A 1 78 ? 1.822 -1.991 13.783 1.00 96.50 78 GLN A N 1
ATOM 633 C CA . GLN A 1 78 ? 2.717 -2.585 12.785 1.00 96.50 78 GLN A CA 1
ATOM 634 C C . GLN A 1 78 ? 2.435 -2.061 11.373 1.00 96.50 78 GLN A C 1
ATOM 636 O O . GLN A 1 78 ? 3.363 -1.684 10.656 1.00 96.50 78 GLN A O 1
ATOM 641 N N . LEU A 1 79 ? 1.160 -1.985 10.985 1.00 95.75 79 LEU A N 1
ATOM 642 C CA . LEU A 1 79 ? 0.742 -1.456 9.688 1.00 95.75 79 LEU A CA 1
ATOM 643 C C . LEU A 1 79 ? 1.138 0.016 9.515 1.00 95.75 79 LEU A C 1
ATOM 645 O O . LEU A 1 79 ? 1.672 0.379 8.470 1.00 95.75 79 LEU A O 1
ATOM 649 N N . LYS A 1 80 ? 0.966 0.852 10.546 1.00 95.69 80 LYS A N 1
ATOM 650 C CA . LYS A 1 80 ? 1.413 2.257 10.523 1.00 95.69 80 LYS A CA 1
ATOM 651 C C . LYS A 1 80 ? 2.930 2.377 10.324 1.00 95.69 80 LYS A C 1
ATOM 653 O O . LYS A 1 80 ? 3.378 3.188 9.514 1.00 95.69 80 LYS A O 1
ATOM 658 N N . LYS A 1 81 ? 3.726 1.539 10.999 1.00 96.62 81 LYS A N 1
ATOM 659 C CA . LYS A 1 81 ? 5.191 1.503 10.829 1.00 96.62 81 LYS A CA 1
ATOM 660 C C . LYS A 1 81 ? 5.592 1.091 9.409 1.00 96.62 81 LYS A C 1
ATOM 662 O O . LYS A 1 81 ? 6.471 1.709 8.810 1.00 96.62 81 LYS A O 1
ATOM 667 N N . GLU A 1 82 ? 4.944 0.064 8.868 1.00 96.88 82 GLU A N 1
ATOM 668 C CA . GLU A 1 82 ? 5.213 -0.419 7.513 1.00 96.88 82 GLU A CA 1
ATOM 669 C C . GLU A 1 82 ? 4.796 0.603 6.447 1.00 96.88 82 GLU A C 1
ATOM 671 O O . GLU A 1 82 ? 5.551 0.836 5.504 1.00 96.88 82 GLU A O 1
ATOM 676 N N . LYS A 1 83 ? 3.652 1.278 6.625 1.00 95.94 83 LYS A N 1
ATOM 677 C CA . LYS A 1 83 ? 3.229 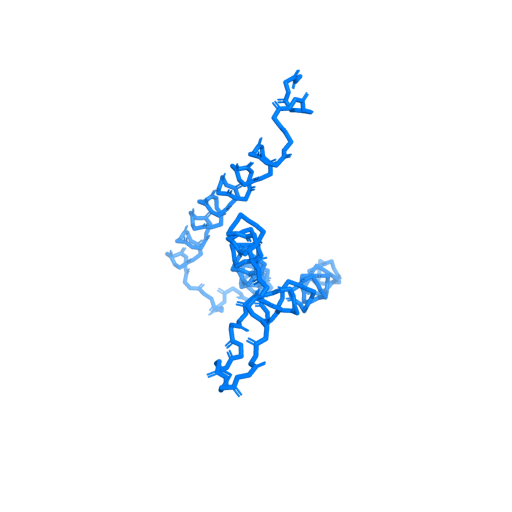2.392 5.765 1.00 95.94 83 LYS A CA 1
ATOM 678 C C . LYS A 1 83 ? 4.324 3.457 5.678 1.00 95.94 83 LYS A C 1
ATOM 680 O O . LYS A 1 83 ? 4.738 3.812 4.577 1.00 95.94 83 LYS A O 1
ATOM 685 N N . HIS A 1 84 ? 4.853 3.895 6.821 1.00 95.94 84 HIS A N 1
ATOM 686 C CA . HIS A 1 84 ? 5.920 4.896 6.856 1.00 95.94 84 HIS A CA 1
ATOM 687 C C . HIS A 1 84 ? 7.210 4.416 6.169 1.00 95.94 84 HIS A C 1
ATOM 689 O O . HIS A 1 84 ? 7.881 5.177 5.469 1.00 95.94 84 HIS A O 1
ATOM 695 N N . ARG A 1 85 ? 7.563 3.130 6.317 1.00 96.75 85 ARG A N 1
ATOM 696 C CA . ARG A 1 85 ? 8.697 2.535 5.594 1.00 96.75 85 ARG A CA 1
ATOM 697 C C . ARG A 1 85 ? 8.509 2.640 4.077 1.00 96.75 85 ARG A C 1
ATOM 699 O O . ARG A 1 85 ? 9.437 3.065 3.393 1.00 96.75 85 ARG A O 1
ATOM 706 N N . LEU A 1 86 ? 7.323 2.299 3.573 1.00 94.38 86 LEU A N 1
ATOM 707 C CA . LEU A 1 86 ? 7.001 2.337 2.142 1.00 94.38 86 LEU A CA 1
ATOM 708 C C . LEU A 1 86 ? 6.977 3.763 1.586 1.00 94.38 86 LEU A C 1
ATOM 710 O O . LEU A 1 86 ? 7.483 3.993 0.494 1.00 94.38 86 LEU A O 1
ATOM 714 N N . GLU A 1 87 ? 6.463 4.737 2.336 1.00 94.06 87 GLU A N 1
ATOM 715 C CA . GLU A 1 87 ? 6.490 6.152 1.933 1.00 94.06 87 GLU A CA 1
ATOM 716 C C . GLU A 1 87 ? 7.919 6.654 1.690 1.00 94.06 87 GLU A C 1
ATOM 718 O O . GLU A 1 87 ? 8.183 7.310 0.680 1.00 94.06 87 GLU A O 1
ATOM 723 N N . ARG A 1 88 ? 8.863 6.292 2.571 1.00 93.81 88 ARG A N 1
ATOM 724 C CA . ARG A 1 88 ? 10.281 6.641 2.395 1.00 93.81 88 ARG A CA 1
ATOM 725 C C . ARG A 1 88 ? 10.880 5.996 1.148 1.00 93.81 88 ARG A C 1
ATOM 727 O O . ARG A 1 88 ? 11.595 6.671 0.411 1.00 93.81 88 ARG A O 1
ATOM 734 N N . ASN A 1 89 ? 10.568 4.727 0.889 1.00 91.25 89 ASN A N 1
ATOM 735 C CA . ASN A 1 89 ? 11.041 4.034 -0.308 1.00 91.25 89 ASN A CA 1
ATOM 736 C C . ASN A 1 89 ? 10.489 4.665 -1.591 1.00 91.25 89 ASN A C 1
ATOM 738 O O . ASN A 1 89 ? 11.253 4.963 -2.505 1.00 91.25 89 ASN A O 1
ATOM 742 N N . ILE A 1 90 ? 9.178 4.926 -1.645 1.00 91.38 90 ILE A N 1
ATOM 743 C CA . ILE A 1 90 ? 8.520 5.564 -2.795 1.00 91.38 90 ILE A CA 1
ATOM 744 C C . ILE A 1 90 ? 9.162 6.921 -3.090 1.00 91.38 90 ILE A C 1
ATOM 746 O O . ILE A 1 90 ? 9.508 7.194 -4.241 1.00 91.38 90 ILE A O 1
ATOM 750 N N . LYS A 1 91 ? 9.399 7.736 -2.055 1.00 89.50 91 LYS A N 1
ATOM 751 C CA . LYS A 1 91 ? 10.088 9.023 -2.203 1.00 89.50 91 LYS A CA 1
ATOM 752 C C . LYS A 1 91 ? 11.519 8.847 -2.717 1.00 89.50 91 LYS A C 1
ATOM 754 O O . LYS A 1 91 ? 11.949 9.589 -3.594 1.00 89.50 91 LYS A O 1
ATOM 759 N N . ALA A 1 92 ? 12.250 7.845 -2.225 1.00 88.06 92 ALA A N 1
ATOM 760 C CA . ALA A 1 92 ? 13.591 7.539 -2.717 1.00 88.06 92 ALA A CA 1
ATOM 761 C C . ALA A 1 92 ? 13.592 7.153 -4.208 1.00 88.06 92 ALA A C 1
ATOM 763 O O . ALA A 1 92 ? 14.470 7.606 -4.941 1.00 88.06 92 ALA A O 1
ATOM 764 N N . TYR A 1 93 ? 12.605 6.384 -4.680 1.00 87.62 93 TYR A N 1
ATOM 765 C CA . TYR A 1 93 ? 12.446 6.086 -6.109 1.00 87.62 93 TYR A CA 1
ATOM 766 C C . TYR A 1 93 ? 12.145 7.346 -6.930 1.00 87.62 93 TYR A C 1
ATOM 768 O O . TYR A 1 93 ? 12.783 7.575 -7.954 1.00 87.62 93 TYR A O 1
ATOM 776 N N . GLN A 1 94 ? 11.226 8.195 -6.462 1.00 83.06 94 GLN A N 1
ATOM 777 C CA . GLN A 1 94 ? 10.872 9.450 -7.139 1.00 83.06 94 GLN A CA 1
ATOM 778 C C . GLN A 1 94 ? 12.071 10.401 -7.259 1.00 83.06 94 GLN A C 1
ATOM 780 O O . GLN A 1 94 ? 12.325 10.934 -8.336 1.00 83.06 94 GLN A O 1
ATOM 785 N N . ASN A 1 95 ? 12.852 10.547 -6.187 1.00 81.81 95 ASN A N 1
ATOM 786 C CA . ASN A 1 95 ? 14.037 11.406 -6.168 1.00 81.81 95 ASN A CA 1
ATOM 787 C C . ASN A 1 95 ? 15.156 10.906 -7.095 1.00 81.81 95 ASN A C 1
ATOM 789 O O . ASN A 1 95 ? 15.944 11.708 -7.585 1.00 81.81 95 ASN A O 1
ATOM 793 N N . ARG A 1 96 ? 15.246 9.592 -7.339 1.00 74.69 96 ARG A N 1
ATOM 794 C CA . ARG A 1 96 ? 16.215 9.015 -8.286 1.00 74.69 96 ARG A CA 1
ATOM 795 C C . ARG A 1 96 ? 15.834 9.281 -9.742 1.00 74.69 96 ARG A C 1
ATOM 797 O O . ARG A 1 96 ? 16.729 9.468 -10.556 1.00 74.69 96 ARG A O 1
ATOM 804 N N . GLN A 1 97 ? 14.537 9.326 -10.054 1.00 66.25 97 GLN A N 1
ATOM 805 C CA . GLN A 1 97 ? 14.049 9.660 -11.397 1.00 66.25 97 GLN A CA 1
ATOM 806 C C . GLN A 1 97 ? 14.056 11.172 -11.685 1.00 66.25 97 GLN A C 1
ATOM 808 O O . GLN A 1 97 ? 14.205 11.561 -12.839 1.00 66.25 97 GLN A O 1
ATOM 813 N N . PHE A 1 98 ? 13.958 12.025 -10.656 1.00 59.72 98 PHE A N 1
ATOM 814 C CA . PHE A 1 98 ? 13.998 13.490 -10.787 1.00 59.72 98 PHE A CA 1
ATOM 815 C C . PHE A 1 98 ? 14.918 14.133 -9.728 1.00 59.72 98 PHE A C 1
ATOM 817 O O . PHE A 1 98 ? 14.429 14.678 -8.734 1.00 59.72 98 PHE A O 1
ATOM 824 N N . PRO A 1 99 ? 16.254 14.113 -9.916 1.00 56.47 99 PRO A N 1
ATOM 825 C CA . PRO A 1 99 ? 17.213 14.557 -8.896 1.00 56.47 99 PRO A CA 1
ATOM 826 C C . PRO A 1 99 ? 17.156 16.051 -8.520 1.00 56.47 99 PRO A C 1
ATOM 828 O O . PRO A 1 99 ? 17.769 16.439 -7.527 1.00 56.47 99 PRO A O 1
ATOM 831 N N . SER A 1 100 ? 16.450 16.900 -9.281 1.00 50.66 100 SER A N 1
ATOM 832 C CA . SER A 1 100 ? 16.494 18.366 -9.134 1.00 50.66 100 SER A CA 1
ATOM 833 C C . SER A 1 100 ? 15.167 19.064 -8.803 1.00 50.66 100 SER A C 1
ATOM 835 O O . SER A 1 100 ? 15.179 20.279 -8.653 1.00 50.66 100 SER A O 1
ATOM 837 N N . GLN A 1 101 ? 14.041 18.357 -8.640 1.00 51.88 101 GLN A N 1
ATOM 838 C CA . GLN A 1 101 ? 12.741 19.010 -8.365 1.00 51.88 101 GLN A CA 1
ATOM 839 C C . GLN A 1 101 ? 12.355 19.113 -6.878 1.00 51.88 101 GLN A C 1
ATOM 841 O O . GLN A 1 101 ? 11.373 19.769 -6.558 1.00 51.88 101 GLN A O 1
ATOM 846 N N . TYR A 1 102 ? 13.105 18.488 -5.963 1.00 50.31 102 TYR A N 1
ATOM 847 C CA . TYR A 1 102 ? 12.759 18.423 -4.530 1.00 50.31 102 TYR A CA 1
ATOM 848 C C . TYR A 1 102 ? 13.838 19.014 -3.603 1.00 50.31 102 TYR A C 1
ATOM 850 O O . TYR A 1 102 ? 13.975 18.584 -2.457 1.00 50.31 102 TYR A O 1
ATOM 858 N N . ARG A 1 103 ? 14.629 19.971 -4.105 1.00 45.31 103 ARG A N 1
ATOM 859 C CA . ARG A 1 103 ? 15.464 20.861 -3.282 1.00 45.31 103 ARG A CA 1
ATOM 860 C C . ARG A 1 103 ? 14.781 22.223 -3.157 1.00 45.31 103 ARG A C 1
ATOM 862 O O . ARG A 1 103 ? 15.278 23.186 -3.720 1.00 45.31 103 ARG A O 1
ATOM 869 N N . GLU A 1 104 ? 13.671 22.279 -2.438 1.00 46.38 104 GLU A N 1
ATOM 870 C CA . GLU A 1 104 ? 13.171 23.510 -1.809 1.00 46.38 104 GLU A CA 1
ATOM 871 C C . GLU A 1 104 ? 12.625 23.158 -0.426 1.00 46.38 104 GLU A C 1
ATOM 873 O O . GLU A 1 104 ? 11.911 22.129 -0.317 1.00 46.38 104 GLU A O 1
#

Radius of gyration: 17.19 Å; chains: 1; bounding box: 37×42×48 Å

Sequence (104 aa):
MDGKIDQMIKNILKDLDVAQKRCEQFHAKQVVPGDKIVPMDIFDMGKAFDTRKKLYIELNLARAERYTDFLSEEKIKQLKKEKHRLERNIKAYQNRQFPSQYRE